Protein AF-A0A526TY10-F1 (afdb_monomer_lite)

Foldseek 3Di:
DDPVVVVVVVVCCLVCVLQVVLVVLCVVVVADFDDFDPVDDPLQRSCQRNPAHPVGRDRDDPVNSVVSVVVCVVVVDDPPDPVVVVVVVD

Sequence (90 aa):
NNPQHREISAIRLVAKMPTLAAMVYKYSMGQPMMYPRNDLTYAENFLHMMFNTPCEIKPISPVLAKAMDRIFILHADHEQNASTSTVRLA

pLDDT: mean 94.69, std 4.3, range [71.88, 97.88]

Secondary structure (DSSP, 8-state):
--HHHHHHHHHHHHHHHHHHHHHHHHHHTTPPPPPP-TTS-HHHHHHHHHH-BTTB-PPPPHHHHHHHHHHHHHTS--SS-HHHHHHHH-

Radius of gyration: 15.6 Å; chains: 1; bounding box: 38×26×44 Å

Structure (mmCIF, N/CA/C/O backbone):
data_AF-A0A526TY10-F1
#
_entry.id   AF-A0A526TY10-F1
#
loop_
_atom_site.group_PDB
_atom_site.id
_atom_site.type_symbol
_atom_site.label_atom_id
_atom_site.label_alt_id
_atom_site.label_comp_id
_atom_site.label_asym_id
_atom_site.label_entity_id
_atom_site.label_seq_id
_atom_site.pdbx_PDB_ins_code
_atom_site.Cartn_x
_atom_site.Cartn_y
_atom_site.Cartn_z
_atom_site.occupancy
_atom_site.B_iso_or_equiv
_atom_site.auth_seq_id
_atom_site.auth_comp_id
_atom_site.auth_asym_id
_atom_site.auth_atom_id
_atom_site.pdbx_PDB_model_num
ATOM 1 N N . ASN A 1 1 ? 24.852 2.114 -13.292 1.00 71.88 1 ASN A N 1
ATOM 2 C CA . ASN A 1 1 ? 24.720 0.855 -14.069 1.00 71.88 1 ASN A CA 1
ATOM 3 C C . ASN A 1 1 ? 25.010 -0.426 -13.283 1.00 71.88 1 ASN A C 1
ATOM 5 O O . ASN A 1 1 ? 25.141 -1.473 -13.899 1.00 71.88 1 ASN A O 1
ATOM 9 N N . ASN A 1 2 ? 25.051 -0.395 -11.946 1.00 93.81 2 ASN A N 1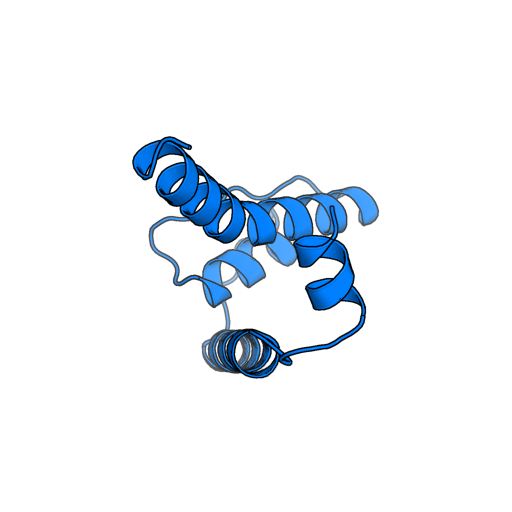
ATOM 10 C CA . ASN A 1 2 ? 25.207 -1.605 -11.137 1.00 93.81 2 ASN A CA 1
ATOM 11 C C . ASN A 1 2 ? 23.824 -2.291 -10.945 1.00 93.81 2 ASN A C 1
ATOM 13 O O . ASN A 1 2 ? 22.900 -1.620 -10.471 1.00 93.81 2 ASN A O 1
ATOM 17 N N . PRO A 1 3 ? 23.645 -3.574 -11.325 1.00 95.25 3 PRO A N 1
ATOM 18 C CA . PRO A 1 3 ? 22.376 -4.293 -11.170 1.00 95.25 3 PRO A CA 1
ATOM 19 C C . PRO A 1 3 ? 21.886 -4.392 -9.722 1.00 95.25 3 PRO A C 1
ATOM 21 O O . PRO A 1 3 ? 20.706 -4.158 -9.472 1.00 95.25 3 PRO A O 1
ATOM 24 N N . GLN A 1 4 ? 22.789 -4.642 -8.773 1.00 95.75 4 GLN A N 1
ATOM 25 C CA . GLN A 1 4 ? 22.476 -4.772 -7.351 1.00 95.75 4 GLN A CA 1
ATOM 26 C C . GLN A 1 4 ? 21.897 -3.470 -6.782 1.00 95.75 4 GLN A C 1
ATOM 28 O O . GLN A 1 4 ? 20.944 -3.491 -6.007 1.00 95.75 4 GLN A O 1
ATOM 33 N N . HIS A 1 5 ? 22.413 -2.311 -7.203 1.00 96.88 5 HIS A N 1
ATOM 34 C CA . HIS A 1 5 ? 21.857 -1.021 -6.776 1.00 96.88 5 HIS A CA 1
ATOM 35 C C . HIS A 1 5 ? 20.409 -0.827 -7.243 1.00 96.88 5 HIS A C 1
ATOM 37 O O . HIS A 1 5 ? 19.601 -0.263 -6.501 1.00 96.88 5 HIS A O 1
ATOM 43 N N . ARG A 1 6 ? 20.065 -1.291 -8.453 1.00 95.06 6 ARG A N 1
ATOM 44 C CA . ARG A 1 6 ? 18.690 -1.211 -8.974 1.00 95.06 6 ARG A CA 1
ATOM 45 C C . ARG A 1 6 ? 17.744 -2.105 -8.185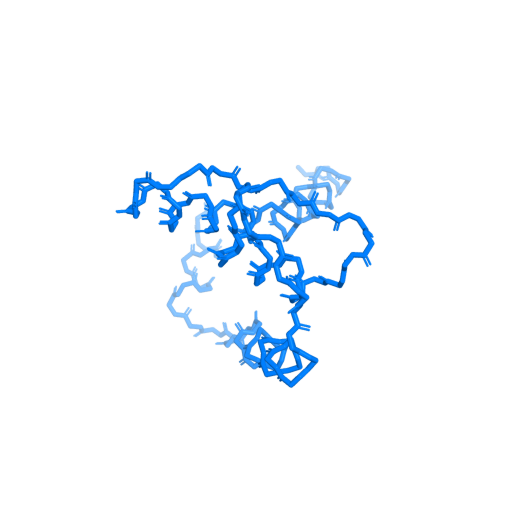 1.00 95.06 6 ARG A C 1
ATOM 47 O O . ARG A 1 6 ? 16.678 -1.645 -7.796 1.00 95.06 6 ARG A O 1
ATOM 54 N N . GLU A 1 7 ? 18.159 -3.335 -7.902 1.00 96.56 7 GLU A N 1
ATOM 55 C CA . GLU A 1 7 ? 17.367 -4.290 -7.125 1.00 96.56 7 GLU A CA 1
ATOM 56 C C . GLU A 1 7 ? 17.102 -3.786 -5.700 1.00 96.56 7 GLU A C 1
ATOM 58 O O . GLU A 1 7 ? 15.952 -3.705 -5.272 1.00 96.56 7 GLU A O 1
ATOM 63 N N . ILE A 1 8 ? 18.144 -3.329 -4.997 1.00 97.31 8 ILE A N 1
ATOM 64 C CA . ILE A 1 8 ? 18.008 -2.763 -3.647 1.00 97.31 8 ILE A CA 1
ATOM 65 C C . ILE A 1 8 ? 17.078 -1.544 -3.656 1.00 97.31 8 ILE A C 1
ATOM 67 O O . ILE A 1 8 ? 16.258 -1.381 -2.751 1.00 97.31 8 ILE A O 1
ATOM 71 N N . SER A 1 9 ? 17.197 -0.678 -4.665 1.00 96.75 9 SER A N 1
ATOM 72 C CA . SER A 1 9 ? 16.353 0.516 -4.775 1.00 96.75 9 SER A CA 1
ATOM 73 C C . SER A 1 9 ? 14.893 0.149 -5.044 1.00 96.75 9 SER A C 1
ATOM 75 O O . SER A 1 9 ? 14.010 0.699 -4.391 1.00 96.75 9 SER A O 1
ATOM 77 N N . ALA A 1 10 ? 14.637 -0.822 -5.926 1.00 96.50 10 ALA A N 1
ATOM 78 C CA . ALA A 1 10 ? 13.295 -1.321 -6.213 1.00 96.50 10 ALA A CA 1
ATOM 79 C C . ALA A 1 10 ? 12.633 -1.921 -4.962 1.00 96.50 10 ALA A C 1
ATOM 81 O O . ALA A 1 10 ? 11.523 -1.526 -4.608 1.00 96.50 10 ALA A O 1
ATOM 82 N N . ILE A 1 11 ? 13.341 -2.792 -4.232 1.00 97.56 11 ILE A N 1
ATOM 83 C CA . ILE A 1 11 ? 12.842 -3.386 -2.982 1.00 97.56 11 ILE A CA 1
ATOM 84 C C . ILE A 1 11 ? 12.533 -2.295 -1.953 1.00 97.56 11 ILE A C 1
ATOM 86 O O . ILE A 1 11 ? 11.482 -2.317 -1.315 1.00 97.56 11 ILE A O 1
ATOM 90 N N . ARG A 1 12 ? 13.427 -1.309 -1.794 1.00 97.50 12 ARG A N 1
ATOM 91 C CA . ARG A 1 12 ? 13.222 -0.198 -0.853 1.00 97.50 12 ARG A CA 1
ATOM 92 C C . ARG A 1 12 ? 12.001 0.635 -1.206 1.00 97.50 12 ARG A C 1
ATOM 94 O O . ARG A 1 12 ? 11.277 1.006 -0.289 1.00 97.50 12 ARG A O 1
ATOM 101 N N . LEU A 1 13 ? 11.787 0.932 -2.486 1.00 96.81 13 LEU A N 1
ATOM 102 C CA . LEU A 1 13 ? 10.612 1.675 -2.931 1.00 96.81 13 LEU A CA 1
ATOM 103 C C . LEU A 1 13 ? 9.345 0.886 -2.600 1.00 96.81 13 LEU A C 1
ATOM 105 O O . LEU A 1 13 ? 8.534 1.365 -1.814 1.00 96.81 13 LEU A O 1
ATOM 109 N N . VAL A 1 14 ? 9.219 -0.354 -3.074 1.00 96.75 14 VAL A N 1
ATOM 110 C CA . VAL A 1 14 ? 8.019 -1.173 -2.822 1.00 96.75 14 VAL A CA 1
ATOM 111 C C . VAL A 1 14 ? 7.751 -1.339 -1.321 1.00 96.75 14 VAL A C 1
ATOM 113 O O . VAL A 1 14 ? 6.628 -1.141 -0.872 1.00 96.75 14 VAL A O 1
ATOM 116 N N . ALA A 1 15 ? 8.779 -1.612 -0.514 1.00 96.62 15 ALA A N 1
ATOM 117 C CA . ALA A 1 15 ? 8.608 -1.812 0.924 1.00 96.62 15 ALA A CA 1
ATOM 118 C C . ALA A 1 15 ? 8.258 -0.526 1.696 1.00 96.62 15 ALA A C 1
ATOM 120 O O . ALA A 1 15 ? 7.532 -0.587 2.686 1.00 96.62 15 ALA A O 1
ATOM 121 N N . LYS A 1 16 ? 8.793 0.638 1.296 1.00 97.50 16 LYS A N 1
ATOM 122 C CA . LYS A 1 16 ? 8.658 1.892 2.066 1.00 97.50 16 LYS A CA 1
ATOM 123 C C . LYS A 1 16 ? 7.504 2.777 1.603 1.00 97.50 16 LYS A C 1
ATOM 125 O O . LYS A 1 16 ? 7.053 3.606 2.392 1.00 97.50 16 LYS A O 1
ATOM 130 N N . MET A 1 17 ? 7.013 2.611 0.373 1.00 97.31 17 MET A N 1
ATOM 131 C CA . MET A 1 17 ? 5.911 3.419 -0.163 1.00 97.31 17 MET A CA 1
ATOM 132 C C . MET A 1 17 ? 4.639 3.360 0.707 1.00 97.31 17 MET A C 1
ATOM 134 O O . MET A 1 17 ? 4.132 4.429 1.055 1.00 97.31 17 MET A O 1
ATOM 138 N N . PRO A 1 18 ? 4.152 2.184 1.159 1.00 97.12 18 PRO A N 1
ATOM 139 C CA . PRO A 1 18 ? 2.981 2.119 2.040 1.00 97.12 18 PRO A CA 1
ATOM 140 C C . PRO A 1 18 ? 3.208 2.799 3.391 1.00 97.12 18 PRO A C 1
ATOM 142 O O . PRO A 1 18 ? 2.311 3.462 3.908 1.00 97.12 18 PRO A O 1
ATOM 145 N N . THR A 1 19 ? 4.409 2.663 3.963 1.00 97.31 19 THR A N 1
ATOM 146 C CA . THR A 1 19 ? 4.761 3.308 5.235 1.00 97.31 19 THR A CA 1
ATOM 147 C C . THR A 1 19 ? 4.733 4.826 5.102 1.00 97.31 19 THR A C 1
ATOM 149 O O . THR A 1 19 ? 4.134 5.494 5.939 1.00 97.31 19 THR A O 1
ATOM 152 N N . LEU A 1 20 ? 5.313 5.378 4.032 1.00 97.62 20 LEU A N 1
ATOM 153 C CA . LEU A 1 20 ? 5.283 6.819 3.778 1.00 97.62 20 LEU A CA 1
ATOM 154 C C . LEU A 1 20 ? 3.854 7.326 3.565 1.00 97.62 20 LEU A C 1
ATOM 156 O O . LEU A 1 20 ? 3.471 8.324 4.171 1.00 97.62 20 LEU A O 1
ATOM 160 N N . ALA A 1 21 ? 3.047 6.619 2.770 1.00 97.50 21 ALA A N 1
ATOM 161 C CA . ALA A 1 21 ? 1.646 6.975 2.554 1.00 97.50 21 ALA A CA 1
ATOM 162 C C . ALA A 1 21 ? 0.851 7.001 3.874 1.00 97.50 21 ALA A C 1
ATOM 164 O O . ALA A 1 21 ? 0.126 7.961 4.146 1.00 97.50 21 ALA A O 1
ATOM 165 N N . ALA A 1 22 ? 1.047 6.000 4.737 1.00 97.25 22 ALA A N 1
ATOM 166 C CA . ALA A 1 22 ? 0.405 5.956 6.047 1.00 97.25 22 ALA A CA 1
ATOM 167 C C . ALA A 1 22 ? 0.885 7.062 6.994 1.00 97.25 22 ALA A C 1
ATOM 169 O O . ALA A 1 22 ? 0.074 7.661 7.699 1.00 97.25 22 ALA A O 1
ATOM 170 N N . MET A 1 23 ? 2.180 7.390 6.979 1.00 97.19 23 MET A N 1
ATOM 171 C CA . MET A 1 23 ? 2.722 8.507 7.756 1.00 97.19 23 MET A CA 1
ATOM 172 C C . MET A 1 23 ? 2.124 9.847 7.321 1.00 97.19 23 MET A C 1
ATOM 174 O O . MET A 1 23 ? 1.769 10.647 8.183 1.00 97.19 23 MET A O 1
ATOM 178 N N . VAL A 1 24 ? 1.968 10.083 6.014 1.00 97.81 24 VAL A N 1
ATOM 179 C CA . VAL A 1 24 ? 1.335 11.303 5.486 1.00 97.81 24 VAL A CA 1
ATOM 180 C C . VAL A 1 24 ? -0.120 11.395 5.942 1.00 97.81 24 VAL A C 1
ATOM 182 O O . VAL A 1 24 ? -0.542 12.445 6.426 1.00 97.81 24 VAL A O 1
ATOM 185 N N . TYR A 1 25 ? -0.868 10.291 5.873 1.00 97.44 25 TYR A N 1
ATOM 186 C CA . TYR A 1 25 ? -2.240 10.245 6.378 1.00 97.44 25 TYR A CA 1
ATOM 187 C C . TYR A 1 25 ? -2.307 10.553 7.882 1.00 97.44 25 TYR A C 1
ATOM 189 O O . TYR A 1 25 ? -3.038 11.455 8.295 1.00 97.44 25 TYR A O 1
ATOM 197 N N . LYS A 1 26 ? -1.499 9.875 8.708 1.00 96.31 26 LYS A N 1
ATOM 198 C CA . LYS A 1 26 ? -1.437 10.113 10.160 1.00 96.31 26 LYS A CA 1
ATOM 199 C C . LYS A 1 26 ? -1.074 11.555 10.495 1.00 96.31 26 LYS A C 1
ATOM 201 O O . LYS A 1 26 ? -1.739 12.162 11.332 1.00 96.31 26 LYS A O 1
ATOM 206 N N . TYR A 1 27 ? -0.088 12.111 9.796 1.00 96.62 27 TYR A N 1
ATOM 207 C CA . TYR A 1 27 ? 0.317 13.502 9.949 1.00 96.62 27 TYR A CA 1
ATOM 208 C C . TYR A 1 27 ? -0.832 14.464 9.629 1.00 96.62 27 TYR A C 1
ATOM 210 O O . TYR A 1 27 ? -1.120 15.349 10.430 1.00 96.62 27 TYR A O 1
ATOM 218 N N . SER A 1 28 ? -1.551 14.243 8.522 1.00 96.94 28 SER A N 1
ATOM 219 C CA . SER A 1 28 ? -2.707 15.073 8.146 1.00 96.94 28 SER A CA 1
ATOM 220 C C . SER A 1 28 ? -3.847 15.035 9.172 1.00 96.94 28 SER A C 1
ATOM 222 O O . SER A 1 28 ? -4.561 16.019 9.338 1.00 96.94 28 SER A O 1
ATOM 224 N N . MET A 1 29 ? -3.979 13.924 9.902 1.00 95.56 29 MET A N 1
ATOM 225 C CA . MET A 1 29 ? -4.982 13.726 10.951 1.00 95.56 29 MET A CA 1
ATOM 226 C C . MET A 1 29 ? -4.498 14.158 12.347 1.00 95.56 29 MET A C 1
ATOM 228 O O . MET A 1 29 ? -5.246 14.020 13.314 1.00 95.56 29 MET A O 1
ATOM 232 N N . GLY A 1 30 ? -3.249 14.621 12.489 1.00 95.00 30 GLY A N 1
ATOM 233 C CA . GLY A 1 30 ? -2.640 14.948 13.785 1.00 95.00 30 GLY A CA 1
ATOM 234 C C . GLY A 1 30 ? -2.434 13.736 14.704 1.00 95.00 30 GLY A C 1
ATOM 235 O O . GLY A 1 30 ? -2.331 13.885 15.919 1.00 95.00 30 GLY A O 1
ATOM 236 N N . GLN A 1 31 ? -2.407 12.527 14.141 1.00 95.38 31 GLN A N 1
ATOM 237 C CA . GLN A 1 31 ? -2.264 11.280 14.886 1.00 95.38 31 GLN A CA 1
ATOM 238 C C . GLN A 1 31 ? -0.802 10.809 14.922 1.00 95.38 31 GLN A C 1
ATOM 240 O O . GLN A 1 31 ? -0.038 11.074 13.989 1.00 95.38 31 GLN A O 1
ATOM 245 N N . PRO A 1 32 ? -0.400 10.054 15.961 1.00 95.19 32 PRO A N 1
ATOM 246 C CA . PRO A 1 32 ? 0.922 9.445 16.007 1.00 95.19 32 PRO A CA 1
ATOM 247 C C . PRO A 1 32 ? 1.113 8.429 14.872 1.00 95.19 32 PRO A C 1
ATOM 249 O O . PRO A 1 32 ? 0.186 7.718 14.472 1.00 95.19 32 PRO A O 1
ATOM 252 N N . MET A 1 33 ? 2.344 8.356 14.369 1.00 95.06 33 MET A N 1
ATOM 253 C CA . MET A 1 33 ? 2.736 7.408 13.329 1.00 95.06 33 MET A CA 1
ATOM 254 C C . MET A 1 33 ? 2.793 5.988 13.896 1.00 95.06 33 MET A C 1
ATOM 256 O O . MET A 1 33 ? 3.328 5.760 14.980 1.00 95.06 33 MET A O 1
ATOM 260 N N . MET A 1 34 ? 2.264 5.032 13.138 1.00 95.44 34 MET A N 1
ATOM 261 C CA . MET A 1 34 ? 2.274 3.615 13.493 1.00 95.44 34 MET A CA 1
ATOM 262 C C . MET A 1 34 ? 3.416 2.907 12.762 1.00 95.44 34 MET A C 1
ATOM 264 O O . MET A 1 34 ? 3.580 3.075 11.553 1.00 95.44 34 MET A O 1
ATOM 268 N N . TYR A 1 35 ? 4.202 2.114 13.490 1.00 96.12 35 TYR A N 1
ATOM 269 C CA . TYR A 1 35 ? 5.291 1.335 12.902 1.00 96.12 35 TYR A CA 1
ATOM 270 C C . TYR A 1 35 ? 4.767 0.111 12.134 1.00 96.12 35 TYR A C 1
ATOM 272 O O . TYR A 1 35 ? 3.735 -0.452 12.508 1.00 96.12 35 TYR A O 1
ATOM 280 N N . PRO A 1 36 ? 5.481 -0.327 11.080 1.00 96.88 36 PRO A N 1
ATOM 281 C CA . PRO A 1 36 ? 5.146 -1.553 10.375 1.00 96.88 36 PRO A CA 1
ATOM 282 C C . PRO A 1 36 ? 5.361 -2.782 11.264 1.00 96.88 36 PRO A C 1
ATOM 284 O O . PRO A 1 36 ? 6.239 -2.809 12.128 1.00 96.88 36 PRO A O 1
ATOM 287 N N . ARG A 1 37 ? 4.578 -3.823 10.999 1.00 96.00 37 ARG A N 1
ATOM 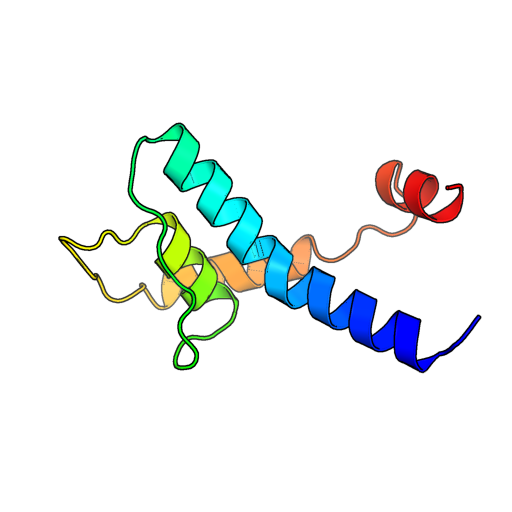288 C CA . ARG A 1 37 ? 4.587 -5.101 11.706 1.00 96.00 37 ARG A CA 1
ATOM 289 C C . ARG A 1 37 ? 4.958 -6.238 10.761 1.00 96.00 37 ARG A C 1
ATOM 291 O O . ARG A 1 37 ? 4.366 -6.375 9.696 1.00 96.00 37 ARG A O 1
ATOM 298 N N . ASN A 1 38 ? 5.923 -7.060 11.170 1.00 95.75 38 ASN A N 1
ATOM 299 C CA . ASN A 1 38 ? 6.448 -8.164 10.354 1.00 95.75 38 ASN A CA 1
ATOM 300 C C . ASN A 1 38 ? 5.536 -9.399 10.341 1.00 95.75 38 ASN A C 1
ATOM 302 O O . ASN A 1 38 ? 5.717 -10.278 9.507 1.00 95.75 38 ASN A O 1
ATOM 306 N N . ASP A 1 39 ? 4.591 -9.485 11.277 1.00 96.31 39 ASP A N 1
ATOM 307 C CA . ASP A 1 39 ? 3.630 -10.582 11.386 1.00 96.31 39 ASP A CA 1
ATOM 308 C C . ASP A 1 39 ? 2.372 -10.375 10.524 1.00 96.31 39 ASP A C 1
ATOM 310 O O . ASP A 1 39 ? 1.534 -11.268 10.445 1.00 96.31 39 ASP A O 1
ATOM 314 N N . LEU A 1 40 ? 2.243 -9.215 9.869 1.00 95.62 40 LEU A N 1
ATOM 315 C CA . LEU A 1 40 ? 1.118 -8.867 9.003 1.00 95.62 40 LEU A CA 1
ATOM 316 C C . LEU A 1 40 ? 1.489 -8.998 7.521 1.00 95.62 40 LEU A C 1
ATOM 318 O O . LEU A 1 40 ? 2.625 -8.736 7.121 1.00 95.62 40 LEU A O 1
ATOM 322 N N . THR A 1 41 ? 0.508 -9.333 6.682 1.00 96.25 41 THR A N 1
ATOM 323 C CA . THR A 1 41 ? 0.675 -9.280 5.220 1.00 96.25 41 THR A CA 1
ATOM 324 C C . THR A 1 41 ? 0.808 -7.836 4.719 1.00 96.25 41 THR A C 1
ATOM 326 O O . THR A 1 41 ? 0.542 -6.879 5.444 1.00 96.25 41 THR A O 1
ATOM 329 N N . TYR A 1 42 ? 1.191 -7.646 3.452 1.00 96.50 42 TYR A N 1
ATOM 330 C CA . TYR A 1 42 ? 1.416 -6.315 2.870 1.00 96.50 42 TYR A CA 1
ATOM 331 C C . TYR A 1 42 ? 0.197 -5.381 3.005 1.00 96.50 42 TYR A C 1
ATOM 333 O O . TYR A 1 42 ? 0.321 -4.247 3.476 1.00 96.50 42 TYR A O 1
ATOM 341 N N . ALA A 1 43 ? -0.994 -5.874 2.655 1.00 97.19 43 ALA A N 1
ATOM 342 C CA . ALA A 1 43 ? -2.237 -5.114 2.753 1.00 97.19 43 ALA A CA 1
ATOM 343 C C . ALA A 1 43 ? -2.687 -4.902 4.210 1.00 97.19 43 ALA A C 1
ATOM 345 O O . ALA A 1 43 ? -3.113 -3.803 4.570 1.00 97.19 43 ALA A O 1
ATOM 346 N N . GLU A 1 44 ? -2.562 -5.919 5.070 1.00 97.12 44 GLU A N 1
ATOM 347 C CA . GLU A 1 44 ? -2.902 -5.802 6.495 1.00 97.12 44 GLU A CA 1
ATOM 348 C C . GLU A 1 44 ? -2.006 -4.798 7.209 1.00 97.12 44 GLU A C 1
ATOM 350 O O . GLU A 1 44 ? -2.497 -3.970 7.973 1.00 97.12 44 GLU A O 1
ATOM 355 N N . ASN A 1 45 ? -0.704 -4.834 6.930 1.00 97.12 45 ASN A N 1
ATOM 356 C CA . ASN A 1 45 ? 0.259 -3.911 7.504 1.00 97.12 45 ASN A CA 1
ATOM 357 C C . ASN A 1 45 ? -0.041 -2.468 7.080 1.00 97.12 45 ASN A C 1
ATOM 359 O O . ASN A 1 45 ? 0.008 -1.556 7.903 1.00 97.12 45 ASN A O 1
ATOM 363 N N . PHE A 1 46 ? -0.424 -2.249 5.819 1.00 97.56 46 PHE A N 1
ATOM 364 C CA . PHE A 1 46 ? -0.846 -0.927 5.361 1.00 97.56 46 PHE A CA 1
ATOM 365 C C . PHE A 1 46 ? -2.096 -0.427 6.102 1.00 97.56 46 PHE A C 1
ATOM 367 O O . PHE A 1 46 ? -2.095 0.686 6.628 1.00 97.56 46 PHE A O 1
ATOM 374 N N . LEU A 1 47 ? -3.136 -1.259 6.221 1.00 96.88 47 LEU A N 1
ATOM 375 C CA . LEU A 1 47 ? -4.359 -0.906 6.953 1.00 96.88 47 LEU A CA 1
ATOM 376 C C . LEU A 1 47 ? -4.095 -0.669 8.447 1.00 96.88 47 LEU A C 1
ATOM 378 O O . LEU A 1 47 ? -4.654 0.260 9.032 1.00 96.88 47 LEU A O 1
ATOM 382 N N . HIS A 1 48 ? -3.208 -1.463 9.048 1.00 96.31 48 HIS A N 1
ATOM 383 C CA . HIS A 1 48 ? -2.733 -1.270 10.413 1.00 96.31 48 HIS A CA 1
ATOM 384 C C . HIS A 1 48 ? -2.093 0.107 10.589 1.00 96.31 48 HIS A C 1
ATOM 386 O O . HIS A 1 48 ? -2.492 0.856 11.483 1.00 96.31 48 HIS A O 1
ATOM 392 N N . MET A 1 49 ? -1.147 0.463 9.714 1.00 97.12 49 MET A N 1
ATOM 393 C CA . MET A 1 49 ? -0.443 1.740 9.804 1.00 97.12 49 MET A CA 1
ATOM 394 C C . MET A 1 49 ? -1.372 2.941 9.568 1.00 97.12 49 MET A C 1
ATOM 396 O O . MET A 1 49 ? -1.191 3.986 10.190 1.00 97.12 49 MET A O 1
ATOM 400 N N . MET A 1 50 ? -2.383 2.795 8.708 1.00 96.00 50 MET A N 1
ATOM 401 C CA . MET A 1 50 ? -3.363 3.844 8.414 1.00 96.00 50 MET A CA 1
ATOM 402 C C . MET A 1 50 ? -4.337 4.079 9.575 1.00 96.00 50 MET A C 1
ATOM 404 O O . MET A 1 50 ? -4.541 5.220 9.995 1.00 96.00 50 MET A O 1
ATOM 408 N N . PHE A 1 51 ? -4.948 3.022 10.118 1.00 95.31 51 PHE A N 1
ATOM 409 C CA . PHE A 1 51 ? -6.163 3.168 10.931 1.00 95.31 51 PHE A CA 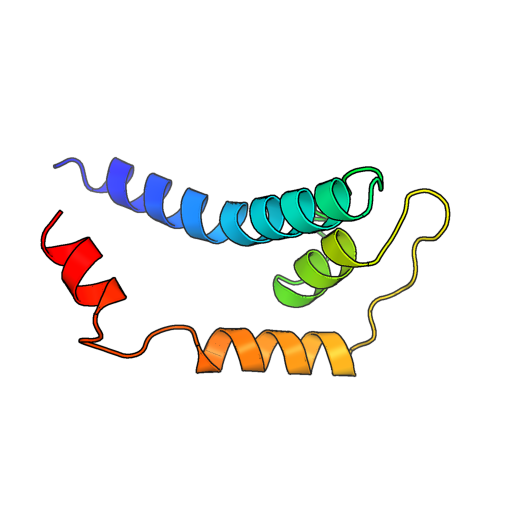1
ATOM 410 C C . PHE A 1 51 ? -5.992 2.872 12.421 1.00 95.31 51 PHE A C 1
ATOM 412 O O . PHE A 1 51 ? -6.724 3.457 13.218 1.00 95.31 51 PHE A O 1
ATOM 419 N N . ASN A 1 52 ? -5.017 2.059 12.833 1.00 95.94 52 ASN A N 1
ATOM 420 C CA . ASN A 1 52 ? -4.805 1.817 14.264 1.00 95.94 52 ASN A CA 1
ATOM 421 C C . ASN A 1 52 ? -4.142 3.019 14.943 1.00 95.94 52 ASN A C 1
ATOM 423 O O . ASN A 1 52 ? -3.514 3.860 14.298 1.00 95.94 52 ASN A O 1
ATOM 427 N N . THR A 1 53 ? -4.283 3.101 16.262 1.00 94.44 53 THR A N 1
ATOM 428 C CA . THR A 1 53 ? -3.603 4.102 17.092 1.00 94.44 53 THR A CA 1
ATOM 429 C C . THR A 1 53 ? -2.927 3.411 18.279 1.00 94.44 53 THR A C 1
ATOM 431 O O . THR A 1 53 ? -3.280 2.274 18.595 1.00 94.44 53 THR A O 1
ATOM 434 N N . PRO A 1 54 ? -1.982 4.064 18.977 1.00 93.88 54 PRO A N 1
ATOM 435 C CA . PRO A 1 54 ? -1.366 3.490 20.175 1.00 93.88 54 PRO A CA 1
ATOM 436 C C . PRO A 1 54 ? -2.373 3.190 21.293 1.00 93.88 54 PRO A C 1
ATOM 438 O O . PRO A 1 54 ? -2.144 2.297 22.100 1.00 93.88 54 PRO A O 1
ATOM 441 N N . CYS A 1 55 ? -3.489 3.921 21.332 1.00 92.75 55 CYS A N 1
ATOM 442 C CA . CYS A 1 55 ? -4.555 3.722 22.311 1.00 92.75 55 CYS A CA 1
ATOM 443 C C . CYS A 1 55 ? -5.472 2.546 21.958 1.00 92.75 55 CYS A C 1
ATOM 445 O O . CYS A 1 55 ? -6.111 1.986 22.843 1.00 92.75 55 CYS A O 1
ATOM 447 N N . GLU A 1 56 ? -5.560 2.179 20.678 1.00 89.19 56 GLU A N 1
ATOM 448 C CA . GLU A 1 56 ? -6.465 1.135 20.219 1.00 89.19 56 GLU A CA 1
ATOM 449 C C . GLU A 1 56 ? -5.883 0.388 19.013 1.00 89.19 56 GLU A C 1
ATOM 451 O O . GLU A 1 56 ? -5.842 0.883 17.880 1.00 89.19 56 GLU A O 1
ATOM 456 N N . ILE A 1 57 ? -5.446 -0.845 19.273 1.00 91.12 57 ILE A N 1
ATOM 457 C CA . ILE A 1 57 ? -4.929 -1.761 18.260 1.00 91.12 57 ILE A CA 1
ATOM 458 C C . ILE A 1 57 ? -6.032 -2.766 17.938 1.00 91.12 57 ILE A C 1
ATOM 460 O O . ILE A 1 57 ? -6.198 -3.769 18.631 1.00 91.12 57 ILE A O 1
ATOM 464 N N . LYS A 1 58 ? -6.792 -2.492 16.875 1.00 90.06 58 LYS A N 1
ATOM 465 C CA . LYS A 1 58 ? -7.826 -3.407 16.384 1.00 90.06 58 LYS A CA 1
ATOM 466 C C . LYS A 1 58 ? -7.235 -4.443 15.424 1.00 90.06 58 LYS A C 1
ATOM 468 O O . LYS A 1 58 ? -6.326 -4.102 14.655 1.00 90.06 58 LYS A O 1
ATOM 473 N N . PRO A 1 59 ? -7.740 -5.691 15.440 1.00 92.12 59 PRO A N 1
ATOM 474 C CA . PRO A 1 59 ? -7.428 -6.655 14.396 1.00 92.12 59 PRO A CA 1
ATOM 475 C C . PRO A 1 59 ? -7.987 -6.162 13.059 1.00 92.12 59 PRO A C 1
ATOM 477 O O . PRO A 1 59 ? -9.100 -5.633 12.987 1.00 92.12 59 PRO A O 1
ATOM 480 N N . ILE A 1 60 ? -7.209 -6.331 11.992 1.00 95.00 60 ILE A N 1
ATOM 481 C CA . ILE A 1 60 ? -7.642 -5.954 10.648 1.00 95.00 60 ILE A CA 1
ATOM 482 C C . ILE A 1 60 ? -8.655 -6.982 10.152 1.00 95.00 60 ILE A C 1
ATOM 484 O O . ILE A 1 60 ? -8.439 -8.187 10.251 1.00 95.00 60 ILE A O 1
ATOM 488 N N . SER A 1 61 ? -9.779 -6.503 9.618 1.00 95.06 61 SER A N 1
ATOM 489 C CA . SER A 1 61 ? -10.780 -7.391 9.032 1.00 95.06 61 SER A CA 1
ATOM 490 C C . SER A 1 61 ? -10.192 -8.107 7.810 1.00 95.06 61 SER A C 1
ATOM 492 O O . SER A 1 61 ? -9.713 -7.429 6.893 1.00 95.06 61 SER A O 1
ATOM 494 N N . PRO A 1 62 ? -10.295 -9.446 7.722 1.00 95.25 62 PRO A N 1
ATOM 495 C CA . PRO A 1 62 ? -9.766 -10.202 6.587 1.00 95.25 62 PRO A CA 1
ATOM 496 C C . PRO A 1 62 ? -10.457 -9.821 5.270 1.00 95.25 62 PRO A C 1
ATOM 498 O O . PRO A 1 62 ? -9.858 -9.892 4.198 1.00 95.25 62 PRO A O 1
ATOM 501 N N . VAL A 1 63 ? -11.712 -9.360 5.337 1.00 97.44 63 VAL A N 1
ATOM 502 C CA . VAL A 1 63 ? -12.449 -8.865 4.167 1.00 97.44 63 VAL A CA 1
ATOM 503 C C . VAL A 1 63 ? -11.830 -7.565 3.650 1.00 97.44 63 VAL A C 1
ATOM 505 O O . VAL A 1 63 ? -11.625 -7.427 2.446 1.00 97.44 63 VAL A O 1
ATOM 508 N N . LEU A 1 64 ? -11.490 -6.637 4.551 1.00 96.44 64 LEU A N 1
ATOM 509 C CA . LEU A 1 64 ? -10.859 -5.365 4.185 1.00 96.44 64 LEU A CA 1
ATOM 510 C C . LEU A 1 64 ? -9.432 -5.574 3.678 1.00 96.44 64 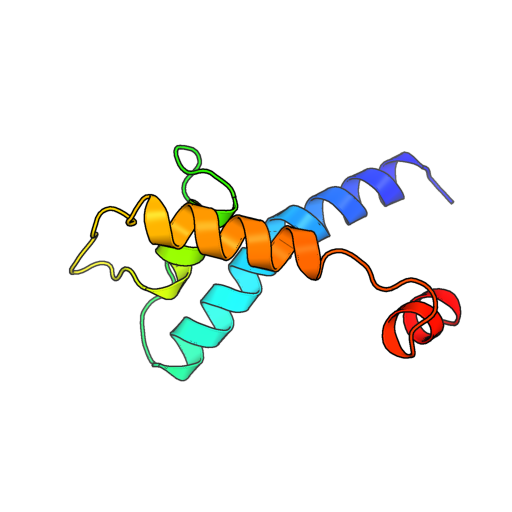LEU A C 1
ATOM 512 O O . LEU A 1 64 ? -9.060 -4.980 2.670 1.00 96.44 64 LEU A O 1
ATOM 516 N N . ALA A 1 65 ? -8.664 -6.456 4.321 1.00 96.75 65 ALA A N 1
ATOM 517 C CA . ALA A 1 65 ? -7.328 -6.825 3.866 1.00 96.75 65 ALA A CA 1
ATOM 518 C C . ALA A 1 65 ? -7.354 -7.380 2.435 1.00 96.75 65 ALA A C 1
ATOM 520 O O . ALA A 1 65 ? -6.625 -6.902 1.570 1.00 96.75 65 ALA A O 1
ATOM 521 N N . LYS A 1 66 ? -8.266 -8.319 2.153 1.00 97.00 66 LYS A N 1
ATOM 522 C CA . LYS A 1 66 ? -8.430 -8.904 0.815 1.00 97.00 66 LYS A CA 1
ATOM 523 C C . LYS A 1 66 ? -8.922 -7.895 -0.222 1.00 97.00 66 LYS A C 1
ATOM 525 O O . LYS A 1 66 ? -8.537 -7.973 -1.386 1.00 97.00 66 LYS A O 1
ATOM 530 N N . ALA A 1 67 ? -9.793 -6.967 0.169 1.00 97.88 67 ALA A N 1
ATOM 531 C CA . ALA A 1 67 ? -10.232 -5.892 -0.716 1.00 97.88 67 ALA A CA 1
ATOM 532 C C . ALA A 1 67 ? -9.069 -4.952 -1.065 1.00 97.88 67 ALA A C 1
ATOM 534 O O . ALA A 1 67 ? -8.881 -4.635 -2.236 1.00 97.88 67 ALA A O 1
ATOM 535 N N . MET A 1 68 ? -8.262 -4.567 -0.074 1.00 97.75 68 MET A N 1
ATOM 536 C CA . MET A 1 68 ? -7.095 -3.707 -0.272 1.00 97.75 68 MET A CA 1
ATOM 537 C C . MET A 1 68 ? -6.032 -4.375 -1.151 1.00 97.75 68 MET A C 1
ATOM 539 O O . MET A 1 68 ? -5.523 -3.753 -2.077 1.00 97.75 68 MET A O 1
ATOM 543 N N . ASP A 1 69 ? -5.755 -5.659 -0.924 1.00 97.06 69 ASP A N 1
ATOM 544 C CA . ASP A 1 69 ? -4.832 -6.439 -1.753 1.00 97.06 69 ASP A CA 1
ATOM 545 C C . ASP A 1 69 ? -5.260 -6.449 -3.232 1.00 97.06 69 ASP A C 1
ATOM 547 O O . ASP A 1 69 ? -4.473 -6.147 -4.128 1.00 97.06 69 ASP A O 1
ATOM 551 N N . ARG A 1 70 ? -6.555 -6.665 -3.498 1.00 97.50 70 ARG A N 1
ATOM 552 C CA . ARG A 1 70 ? -7.106 -6.574 -4.859 1.00 97.50 70 ARG A CA 1
ATOM 553 C C . ARG A 1 70 ? -6.985 -5.178 -5.457 1.00 97.50 70 ARG A C 1
ATOM 555 O O . ARG A 1 70 ? -6.699 -5.074 -6.645 1.00 97.50 70 ARG A O 1
ATOM 562 N N . ILE A 1 71 ? -7.211 -4.123 -4.673 1.00 97.69 71 ILE A N 1
ATOM 563 C CA . ILE A 1 71 ? -7.037 -2.743 -5.147 1.00 97.69 71 ILE A CA 1
ATOM 564 C C . ILE A 1 71 ? -5.592 -2.537 -5.602 1.00 97.69 71 ILE A C 1
ATOM 566 O O . ILE A 1 71 ? -5.387 -2.034 -6.703 1.00 97.69 71 ILE A O 1
ATOM 570 N N . PHE A 1 72 ? -4.605 -2.974 -4.816 1.00 96.81 72 PHE A N 1
ATOM 571 C CA . PHE A 1 72 ? -3.201 -2.866 -5.209 1.00 96.81 72 PHE A CA 1
ATOM 572 C C . PHE A 1 72 ? -2.880 -3.656 -6.472 1.00 96.81 72 PHE A C 1
ATOM 574 O O . PHE A 1 72 ? -2.245 -3.107 -7.366 1.00 96.81 72 PHE A O 1
ATOM 581 N N . ILE A 1 73 ? -3.355 -4.898 -6.587 1.00 97.12 73 ILE A N 1
ATOM 582 C CA . ILE A 1 73 ? -3.123 -5.720 -7.783 1.00 97.12 73 ILE A CA 1
ATOM 583 C C . ILE A 1 73 ? -3.723 -5.057 -9.030 1.00 97.12 73 ILE A C 1
ATOM 585 O O . ILE A 1 73 ? -3.063 -4.978 -10.061 1.00 97.12 73 ILE A O 1
ATOM 589 N N . LEU A 1 74 ? -4.952 -4.543 -8.938 1.00 96.69 74 LEU A N 1
ATOM 590 C CA . LEU A 1 74 ? -5.639 -3.909 -10.068 1.00 96.69 74 LEU A CA 1
ATOM 591 C C . LEU A 1 74 ? -5.011 -2.577 -10.502 1.00 96.69 74 LEU A C 1
ATOM 593 O O . LEU A 1 74 ? -5.195 -2.177 -11.645 1.00 96.69 74 LEU A O 1
ATOM 597 N N . HIS A 1 75 ? -4.283 -1.901 -9.611 1.00 96.62 75 HIS A N 1
ATOM 598 C CA . HIS A 1 75 ? -3.602 -0.634 -9.899 1.00 96.62 75 HIS A CA 1
ATOM 599 C C . HIS A 1 75 ? -2.081 -0.795 -10.019 1.00 96.62 75 HIS A C 1
ATOM 601 O O . HIS A 1 75 ? -1.365 0.204 -10.023 1.00 96.62 75 HIS A O 1
ATOM 607 N N . ALA A 1 76 ? -1.576 -2.032 -10.079 1.00 94.94 76 ALA A N 1
ATOM 608 C CA . ALA A 1 76 ? -0.142 -2.298 -10.051 1.00 94.94 76 ALA A CA 1
ATOM 609 C C . ALA A 1 76 ? 0.587 -1.704 -11.265 1.00 94.94 76 ALA A C 1
ATOM 611 O O . ALA A 1 76 ? 1.696 -1.195 -11.122 1.00 94.94 76 ALA A O 1
ATOM 612 N N . ASP A 1 77 ? -0.037 -1.754 -12.441 1.00 95.19 77 ASP A N 1
ATOM 613 C CA . ASP A 1 77 ? 0.467 -1.127 -13.656 1.00 95.19 77 ASP A CA 1
ATOM 614 C C . ASP A 1 77 ? -0.687 -0.827 -14.619 1.00 95.19 77 ASP A C 1
ATOM 616 O O . ASP A 1 77 ? -1.740 -1.465 -14.577 1.00 95.19 77 ASP A O 1
ATOM 620 N N . HIS A 1 78 ? -0.480 0.157 -15.491 1.00 94.75 78 HIS A N 1
ATOM 621 C CA . HIS A 1 78 ? -1.412 0.482 -16.567 1.00 94.75 78 HIS A CA 1
ATOM 622 C C . HIS A 1 78 ? -0.643 0.887 -17.831 1.00 94.75 78 HIS A C 1
ATOM 624 O O . HIS A 1 78 ? -0.897 1.939 -18.429 1.00 94.75 78 HIS A O 1
ATOM 630 N N . GLU A 1 79 ? 0.360 0.077 -18.172 1.00 91.62 79 GLU A N 1
ATOM 631 C CA . GLU A 1 79 ? 1.185 0.154 -19.373 1.00 91.62 79 GLU A CA 1
ATOM 632 C C . GLU A 1 79 ? 1.719 1.575 -19.654 1.00 91.62 79 GLU A C 1
ATOM 634 O O . GLU A 1 79 ? 2.311 2.219 -18.784 1.00 91.62 79 GLU A O 1
ATOM 639 N N . GLN A 1 80 ? 1.539 2.085 -20.876 1.00 84.50 80 GLN A N 1
ATOM 640 C CA . GLN A 1 80 ? 2.041 3.387 -21.306 1.00 84.50 80 GLN A CA 1
ATOM 641 C C . GLN A 1 80 ? 1.039 4.499 -20.984 1.00 84.50 80 GLN A C 1
ATOM 643 O O . GLN A 1 80 ? 0.429 5.104 -21.862 1.00 84.50 80 GLN A O 1
ATOM 648 N N . ASN A 1 81 ? 0.872 4.779 -19.696 1.00 90.50 81 ASN A N 1
ATOM 649 C CA . ASN A 1 81 ? 0.166 5.969 -19.231 1.00 90.50 81 ASN A CA 1
ATOM 650 C C . ASN A 1 81 ? 1.129 7.162 -19.057 1.00 90.50 81 ASN A C 1
ATOM 652 O O . ASN A 1 81 ? 2.353 7.032 -19.177 1.00 90.50 81 ASN A O 1
ATOM 656 N N . ALA A 1 82 ? 0.570 8.340 -18.762 1.00 91.56 82 ALA A N 1
ATOM 657 C CA . ALA A 1 82 ? 1.339 9.571 -18.586 1.00 91.56 82 ALA A CA 1
ATOM 658 C C . ALA A 1 82 ? 2.419 9.434 -17.499 1.00 91.56 82 ALA A C 1
ATOM 660 O O . ALA A 1 82 ? 3.577 9.757 -17.754 1.00 91.56 82 ALA A O 1
ATOM 661 N N . SER A 1 83 ? 2.077 8.888 -16.324 1.00 89.38 83 SER A N 1
ATOM 662 C CA . SER A 1 83 ? 3.036 8.719 -15.225 1.00 89.38 83 SER A CA 1
ATOM 663 C C . SER A 1 83 ? 4.155 7.724 -15.548 1.00 89.38 83 SER A C 1
ATOM 665 O O . SER A 1 83 ? 5.319 8.026 -15.289 1.00 89.38 83 SER A O 1
ATOM 667 N N . THR A 1 84 ? 3.848 6.584 -16.177 1.00 88.44 84 THR A N 1
ATOM 668 C CA . THR A 1 84 ? 4.861 5.598 -16.595 1.00 88.44 84 THR A CA 1
ATOM 669 C C . THR A 1 84 ? 5.798 6.184 -17.654 1.00 88.44 84 THR A C 1
ATOM 671 O O . THR A 1 84 ? 7.011 5.972 -17.602 1.00 88.44 84 THR A O 1
ATOM 674 N N . SER A 1 85 ? 5.257 6.973 -18.588 1.00 88.56 85 SER A N 1
ATOM 675 C CA . SER A 1 85 ? 6.042 7.653 -19.625 1.00 88.56 85 SER A CA 1
ATOM 676 C C . SER A 1 85 ? 6.989 8.693 -19.025 1.00 88.56 85 SER A C 1
ATOM 678 O O . SER A 1 85 ? 8.158 8.739 -19.401 1.00 88.56 85 SER A O 1
ATOM 680 N N . THR A 1 86 ? 6.532 9.479 -18.043 1.00 92.25 86 THR A N 1
ATOM 681 C CA . THR A 1 86 ? 7.390 10.430 -17.321 1.00 92.25 86 THR A CA 1
ATOM 682 C C . THR A 1 86 ? 8.546 9.727 -16.612 1.00 92.25 86 THR A C 1
ATOM 684 O O . THR A 1 86 ? 9.680 10.177 -16.735 1.00 92.25 86 THR A O 1
ATOM 687 N N . VAL A 1 87 ? 8.297 8.601 -15.930 1.00 88.50 87 VAL A N 1
ATOM 688 C CA . VAL A 1 87 ? 9.357 7.829 -15.250 1.00 88.50 87 VAL A CA 1
ATOM 689 C C . VAL A 1 87 ? 10.384 7.265 -16.236 1.00 88.50 87 VAL A C 1
ATOM 691 O O . VAL A 1 87 ? 11.550 7.134 -15.886 1.00 88.50 87 VAL A O 1
ATOM 694 N N . ARG A 1 88 ? 9.977 6.930 -17.467 1.00 86.62 88 ARG A N 1
ATOM 695 C CA . ARG A 1 88 ? 10.896 6.454 -18.515 1.00 86.62 88 ARG A CA 1
ATOM 696 C C . ARG A 1 88 ? 11.725 7.563 -19.164 1.00 86.62 88 ARG A C 1
ATOM 698 O O . ARG A 1 88 ? 12.785 7.259 -19.703 1.00 86.62 88 ARG A O 1
ATOM 705 N N . LEU A 1 89 ? 11.211 8.791 -19.189 1.00 85.00 89 LEU A N 1
ATOM 706 C CA . LEU A 1 89 ? 11.867 9.940 -19.819 1.00 85.00 89 LEU A CA 1
ATOM 707 C C . LEU A 1 89 ?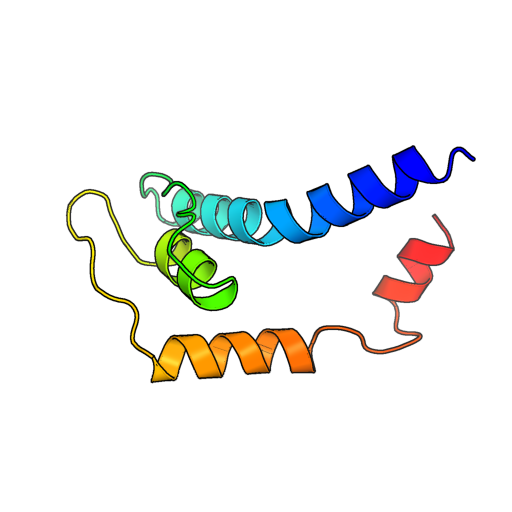 12.839 10.674 -18.883 1.00 85.00 89 LEU A C 1
ATOM 709 O O . LEU A 1 89 ? 13.766 11.307 -19.384 1.00 85.00 89 LEU A O 1
ATOM 713 N N . ALA A 1 90 ? 12.598 10.625 -17.570 1.00 76.50 90 ALA A N 1
ATOM 714 C CA . ALA A 1 90 ? 13.446 11.228 -16.537 1.00 76.50 90 ALA A CA 1
ATOM 715 C C . ALA A 1 90 ? 14.737 10.429 -16.293 1.00 76.50 90 ALA A C 1
ATOM 717 O O . ALA A 1 90 ? 15.770 11.080 -16.015 1.00 76.50 90 ALA A O 1
#